Protein AF-A0A7R9DNB2-F1 (afdb_monomer_lite)

Radius of gyration: 49.38 Å; chains: 1; bounding box: 124×38×130 Å

Secondary structure (DSSP, 8-state):
------------PPPPHHHHHHHHHHHHHHHHHHHHHTTPPPPPP--TT-S---HHHHHHHHHHHHHHHHHHHHHHHHHHHHHHHHHHHHHHHHHHHHHHHHHHHHHHHHHHHHHHHHHHHHHHHHHHHHHHHHHHHHHHHHHHHHHHHHHHTT--

Foldseek 3Di:
DDDDDPPPPPPPDPDDPQRVVLVVLVVLQVVQVVLVVVVHHGADHDDNPPSDDDPVNVVSRVVSVVVSVVVVVVVVVVVVVVVVVVVVVVVVVVVVVVVVVVVVVVVVVVVVVVVVVVVVVVVVVVVVVVVVVVVVVVVVVVVVVVVVVVVVVVVD

Organism: Timema poppense (NCBI:txid170557)

pLDDT: mean 84.27, std 17.1, range [40.41, 98.38]

Structure (mmCIF, N/CA/C/O backbone):
data_AF-A0A7R9DNB2-F1
#
_entry.id   AF-A0A7R9DNB2-F1
#
loop_
_atom_site.group_PDB
_atom_site.id
_atom_site.type_symbol
_atom_site.label_atom_id
_atom_site.label_alt_id
_atom_site.label_comp_id
_atom_site.label_asym_id
_atom_site.label_entity_id
_atom_site.label_seq_id
_atom_site.pdbx_PDB_ins_code
_atom_site.Cartn_x
_atom_site.Cartn_y
_atom_site.Cartn_z
_atom_site.occupancy
_atom_site.B_iso_or_equiv
_atom_site.auth_seq_id
_atom_site.auth_comp_id
_atom_site.auth_asym_id
_atom_site.auth_atom_id
_atom_site.pdbx_PDB_model_num
ATOM 1 N N . MET A 1 1 ? 67.510 -28.079 -21.415 1.00 41.53 1 MET A N 1
ATOM 2 C CA . MET A 1 1 ? 67.545 -27.748 -22.857 1.00 41.53 1 MET A CA 1
ATOM 3 C C . MET A 1 1 ? 66.609 -28.728 -23.543 1.00 41.53 1 MET A C 1
ATOM 5 O O . MET A 1 1 ? 66.870 -29.911 -23.426 1.00 41.53 1 MET A O 1
ATOM 9 N N . SER A 1 2 ? 65.482 -28.403 -24.159 1.00 40.94 2 SER A N 1
ATOM 10 C CA . SER A 1 2 ? 64.676 -27.188 -24.280 1.00 40.94 2 SER A CA 1
ATOM 11 C C . SER A 1 2 ? 63.239 -27.695 -24.404 1.00 40.94 2 SER A C 1
ATOM 13 O O . SER A 1 2 ? 62.991 -28.573 -25.226 1.00 40.94 2 SER A O 1
ATOM 15 N N . SER A 1 3 ? 62.326 -27.188 -23.580 1.00 42.53 3 SER A N 1
ATOM 16 C CA . SER A 1 3 ? 60.890 -27.337 -23.811 1.00 42.53 3 SER A CA 1
ATOM 17 C C . SER A 1 3 ? 60.482 -26.085 -24.570 1.00 42.53 3 SER A C 1
ATOM 19 O O . SER A 1 3 ? 60.584 -24.990 -24.022 1.00 42.53 3 SER A O 1
ATOM 21 N N . SER A 1 4 ? 60.178 -26.234 -25.855 1.00 45.66 4 SER A N 1
ATOM 22 C CA . SER A 1 4 ? 59.696 -25.135 -26.686 1.00 45.66 4 SER A CA 1
ATOM 23 C C . SER A 1 4 ? 58.249 -24.849 -26.308 1.00 45.66 4 SER A C 1
ATOM 25 O O . SER A 1 4 ? 57.368 -25.662 -26.575 1.00 45.66 4 SER A O 1
ATOM 27 N N . ASP A 1 5 ? 58.033 -23.704 -25.669 1.00 44.53 5 ASP A N 1
ATOM 28 C CA . ASP A 1 5 ? 56.719 -23.105 -25.484 1.00 44.53 5 ASP A CA 1
ATOM 29 C C . ASP A 1 5 ? 56.204 -22.617 -26.846 1.00 44.53 5 ASP A C 1
ATOM 31 O O . ASP A 1 5 ? 56.682 -21.619 -27.390 1.00 44.53 5 ASP A O 1
ATOM 35 N N . GLU A 1 6 ? 55.222 -23.320 -27.411 1.00 48.53 6 GLU A N 1
ATOM 36 C CA . GLU A 1 6 ? 54.372 -22.786 -28.475 1.00 48.53 6 GLU A CA 1
ATOM 37 C C . GLU A 1 6 ? 53.357 -21.825 -27.844 1.00 48.53 6 GLU A C 1
ATOM 39 O O . GLU A 1 6 ? 52.240 -22.191 -27.475 1.00 48.53 6 GLU A O 1
ATOM 44 N N . PHE A 1 7 ? 53.762 -20.563 -27.702 1.00 43.59 7 PHE A N 1
ATOM 45 C CA . PHE A 1 7 ? 52.823 -19.459 -27.546 1.00 43.59 7 PHE A CA 1
ATOM 46 C C . PHE A 1 7 ? 52.061 -19.297 -28.865 1.00 43.59 7 PHE A C 1
ATOM 48 O O . PHE A 1 7 ? 52.551 -18.697 -29.821 1.00 43.59 7 PHE A O 1
ATOM 55 N N . GLY A 1 8 ? 50.852 -19.854 -28.914 1.00 41.91 8 GLY A N 1
ATOM 56 C CA . GLY A 1 8 ? 49.870 -19.545 -29.942 1.00 41.91 8 GLY A CA 1
ATOM 57 C C . GLY A 1 8 ? 49.455 -18.081 -29.830 1.00 41.91 8 GLY A C 1
ATOM 58 O O . GLY A 1 8 ? 48.547 -17.737 -29.073 1.00 41.91 8 GLY A O 1
ATOM 59 N N . GLU A 1 9 ? 50.129 -17.211 -30.578 1.00 40.41 9 GLU A N 1
ATOM 60 C CA . GLU A 1 9 ? 49.598 -15.901 -30.931 1.00 40.41 9 GLU A CA 1
ATOM 61 C C . GLU A 1 9 ? 48.272 -16.114 -31.670 1.00 40.41 9 GLU A C 1
ATOM 63 O O . GLU A 1 9 ? 48.240 -16.454 -32.853 1.00 40.41 9 GLU A O 1
ATOM 68 N N . ASN A 1 10 ? 47.157 -15.906 -30.972 1.00 41.53 10 ASN A N 1
ATOM 69 C CA . ASN A 1 10 ? 45.863 -15.688 -31.605 1.00 41.53 10 ASN A CA 1
ATOM 70 C C . ASN A 1 10 ? 45.924 -14.355 -32.364 1.00 41.53 10 ASN A C 1
ATOM 72 O O . ASN A 1 10 ? 45.471 -13.320 -31.877 1.00 41.53 10 ASN A O 1
ATOM 76 N N . GLN A 1 11 ? 46.525 -14.372 -33.554 1.00 43.81 11 GLN A N 1
ATOM 77 C CA . GLN A 1 11 ? 46.429 -13.282 -34.511 1.00 43.81 11 GLN A CA 1
ATOM 78 C C . GLN A 1 11 ? 45.001 -13.282 -35.061 1.00 43.81 11 GLN A C 1
ATOM 80 O O . GLN A 1 11 ? 44.663 -14.018 -35.988 1.00 43.81 11 GLN A O 1
ATOM 85 N N . THR A 1 12 ? 44.131 -12.466 -34.469 1.00 48.97 12 THR A N 1
ATOM 86 C CA . THR A 1 12 ? 42.850 -12.103 -35.074 1.00 48.97 12 THR A CA 1
ATOM 87 C C . THR A 1 12 ? 43.164 -11.358 -36.368 1.00 48.97 12 THR A C 1
ATOM 89 O O . THR A 1 12 ? 43.543 -10.187 -36.345 1.00 48.97 12 THR A O 1
ATOM 92 N N . ALA A 1 13 ? 43.079 -12.054 -37.503 1.00 55.66 13 ALA A N 1
ATOM 93 C CA . ALA A 1 13 ? 43.274 -11.446 -38.812 1.00 55.66 13 ALA A CA 1
ATOM 94 C C . ALA A 1 13 ? 42.341 -10.224 -38.962 1.00 55.66 13 ALA A C 1
ATOM 96 O O . ALA A 1 13 ? 41.170 -10.308 -38.571 1.00 55.66 13 ALA A O 1
ATOM 97 N N . PRO A 1 14 ? 42.820 -9.087 -39.503 1.00 60.19 14 PRO A N 1
ATOM 98 C CA . PRO A 1 14 ? 41.977 -7.918 -39.707 1.00 60.19 14 PRO A CA 1
ATOM 99 C C . PRO A 1 14 ? 40.819 -8.290 -40.637 1.00 60.19 14 PRO A C 1
ATOM 101 O O . PRO A 1 14 ? 41.028 -8.800 -41.740 1.00 60.19 14 PRO A O 1
ATOM 104 N N . LEU A 1 15 ? 39.588 -8.065 -40.169 1.00 63.41 15 LEU A N 1
ATOM 105 C CA . LEU A 1 15 ? 38.381 -8.289 -40.957 1.00 63.41 15 LEU A CA 1
ATOM 106 C C . LEU A 1 15 ? 38.481 -7.500 -42.263 1.00 63.41 15 LEU A C 1
ATOM 108 O O . LEU A 1 15 ? 38.835 -6.319 -42.266 1.00 63.41 15 LEU A O 1
ATOM 112 N N . THR A 1 16 ? 38.137 -8.142 -43.376 1.00 77.56 16 THR A N 1
ATOM 113 C CA . THR A 1 16 ? 37.958 -7.415 -44.632 1.00 77.56 16 THR A CA 1
ATOM 114 C C . THR A 1 16 ? 36.829 -6.397 -44.449 1.00 77.56 16 THR A C 1
ATOM 116 O O . THR A 1 16 ? 35.868 -6.655 -43.722 1.00 77.56 16 THR A O 1
ATOM 119 N N . MET A 1 17 ? 36.924 -5.237 -45.106 1.00 75.00 17 MET A N 1
ATOM 120 C CA . MET A 1 17 ? 35.910 -4.168 -45.028 1.00 75.00 17 MET A CA 1
ATOM 121 C C . MET A 1 17 ? 34.482 -4.705 -45.256 1.00 75.00 17 MET A C 1
ATOM 123 O O . MET A 1 17 ? 33.555 -4.362 -44.533 1.00 75.00 17 MET A O 1
ATOM 127 N N . ILE A 1 18 ? 34.339 -5.652 -46.185 1.00 74.88 18 ILE A N 1
ATOM 128 C CA . ILE A 1 18 ? 33.080 -6.337 -46.507 1.00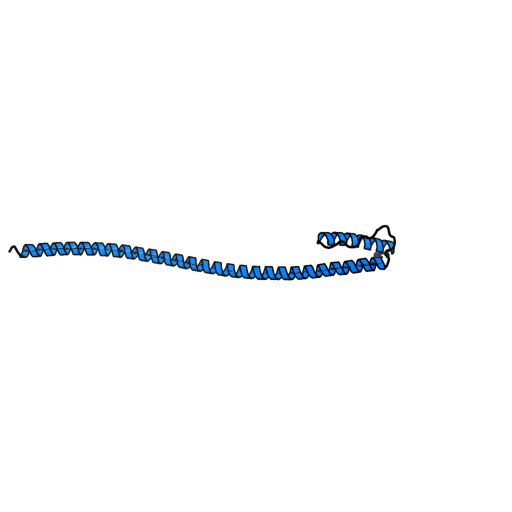 74.88 18 ILE A CA 1
ATOM 129 C C . ILE A 1 18 ? 32.549 -7.157 -45.319 1.00 74.88 18 ILE A C 1
ATOM 131 O O . ILE A 1 18 ? 31.346 -7.192 -45.064 1.00 74.88 18 ILE A O 1
ATOM 135 N N . GLN A 1 19 ? 33.433 -7.832 -44.579 1.00 79.31 19 GLN A N 1
ATOM 136 C CA . GLN A 1 19 ? 33.041 -8.609 -43.406 1.00 79.31 19 GLN A CA 1
ATOM 137 C C . GLN A 1 19 ? 32.615 -7.694 -42.251 1.00 79.31 19 GLN A C 1
ATOM 139 O O . GLN A 1 19 ? 31.656 -8.004 -41.547 1.00 79.31 19 GLN A O 1
ATOM 144 N N . PHE A 1 20 ? 33.290 -6.554 -42.079 1.00 80.75 20 PHE A N 1
ATOM 145 C CA . PHE A 1 20 ? 32.898 -5.537 -41.104 1.00 80.75 20 PHE A CA 1
ATOM 146 C C . PHE A 1 20 ? 31.498 -4.980 -41.399 1.00 80.75 20 PHE A C 1
ATOM 148 O O . PHE A 1 20 ? 30.646 -4.977 -40.513 1.00 80.75 20 PHE A O 1
ATOM 155 N N . GLU A 1 21 ? 31.225 -4.588 -42.644 1.00 79.19 21 GLU A N 1
ATOM 156 C CA . GLU A 1 21 ? 29.914 -4.066 -43.048 1.00 79.19 21 GLU A CA 1
ATOM 157 C C . GLU A 1 21 ? 28.785 -5.084 -42.844 1.00 79.19 21 GLU A C 1
ATOM 159 O O . GLU A 1 21 ? 27.732 -4.741 -42.305 1.00 79.19 21 GLU A O 1
ATOM 164 N N . ARG A 1 22 ? 29.015 -6.359 -43.190 1.00 79.75 22 ARG A N 1
ATOM 165 C CA . ARG A 1 22 ? 28.043 -7.435 -42.932 1.00 79.75 22 ARG A CA 1
ATOM 166 C C . ARG A 1 22 ? 27.754 -7.626 -41.449 1.00 79.75 22 ARG A C 1
ATOM 168 O O . ARG A 1 22 ? 26.592 -7.777 -41.079 1.00 79.75 22 ARG A O 1
ATOM 175 N N . ASN A 1 23 ? 28.785 -7.595 -40.605 1.00 83.62 23 ASN A N 1
ATOM 176 C CA . ASN A 1 23 ? 28.610 -7.713 -39.159 1.00 83.62 23 ASN A CA 1
ATOM 177 C C . ASN A 1 23 ? 27.801 -6.532 -38.604 1.00 83.62 23 ASN A C 1
ATOM 179 O O . ASN A 1 23 ? 26.893 -6.738 -37.804 1.00 83.62 23 ASN A O 1
ATOM 183 N N . VAL A 1 24 ? 28.076 -5.309 -39.069 1.00 82.44 24 VAL A N 1
ATOM 184 C CA . VAL A 1 24 ? 27.320 -4.109 -38.683 1.00 82.44 24 VAL A CA 1
ATOM 185 C C . VAL A 1 24 ? 25.845 -4.237 -39.076 1.00 82.44 24 VAL A C 1
ATOM 187 O O . VAL A 1 24 ? 24.976 -3.986 -38.246 1.00 82.44 24 VAL A O 1
ATOM 190 N N . LEU A 1 25 ? 25.544 -4.676 -40.300 1.00 82.12 25 LEU A N 1
ATOM 191 C CA . LEU A 1 25 ? 24.164 -4.866 -40.765 1.00 82.12 25 LEU A CA 1
ATOM 192 C C . LEU A 1 25 ? 23.413 -5.942 -39.971 1.00 82.12 25 LEU A C 1
ATOM 194 O O . LEU A 1 25 ? 22.260 -5.722 -39.599 1.00 82.12 25 LEU A O 1
ATOM 198 N N . ALA A 1 26 ? 24.071 -7.062 -39.663 1.00 83.56 26 ALA A N 1
ATOM 199 C CA . ALA A 1 26 ? 23.499 -8.103 -38.812 1.00 83.56 26 ALA A CA 1
ATOM 200 C C . ALA A 1 26 ? 23.174 -7.559 -37.409 1.00 83.56 26 ALA A C 1
ATOM 202 O O . ALA A 1 26 ? 22.039 -7.675 -36.954 1.00 83.56 26 ALA A O 1
ATOM 203 N N . SER A 1 27 ? 24.118 -6.856 -36.771 1.00 85.69 27 SER A N 1
ATOM 204 C CA . SER A 1 27 ? 23.897 -6.255 -35.449 1.00 85.69 27 SER A CA 1
ATOM 205 C C . SER A 1 27 ? 22.805 -5.181 -35.441 1.00 85.69 27 SER A C 1
ATOM 207 O O . SER A 1 27 ? 22.089 -5.050 -34.451 1.00 85.69 27 SER A O 1
ATOM 209 N N . ILE A 1 28 ? 22.640 -4.412 -36.524 1.00 85.69 28 ILE A N 1
ATOM 210 C CA . ILE A 1 28 ? 21.539 -3.442 -36.656 1.00 85.69 28 ILE A CA 1
ATOM 211 C C . ILE A 1 28 ? 20.193 -4.161 -36.716 1.00 85.69 28 ILE A C 1
ATOM 213 O O . ILE A 1 28 ? 19.238 -3.696 -36.097 1.00 85.69 28 ILE A O 1
ATOM 217 N N . SER A 1 29 ? 20.114 -5.274 -37.448 1.00 85.12 29 SER A N 1
ATOM 218 C CA . SER A 1 29 ? 18.900 -6.088 -37.533 1.00 85.12 29 SER A CA 1
ATOM 219 C C . SER A 1 29 ? 18.518 -6.653 -36.165 1.00 85.12 29 SER A C 1
ATOM 221 O O . SER A 1 29 ? 17.373 -6.506 -35.741 1.00 85.12 29 SER A O 1
ATOM 223 N N . ASP A 1 30 ? 19.481 -7.230 -35.445 1.00 87.62 30 ASP A N 1
ATOM 224 C CA . ASP A 1 30 ? 19.259 -7.771 -34.099 1.00 87.62 30 ASP A CA 1
ATOM 225 C C . ASP A 1 30 ? 18.802 -6.675 -33.129 1.00 87.62 30 ASP A C 1
ATOM 227 O O . ASP A 1 30 ? 17.766 -6.802 -32.474 1.00 87.62 30 ASP A O 1
ATOM 231 N N . LEU A 1 31 ? 19.508 -5.539 -33.118 1.00 88.06 31 LEU A N 1
ATOM 232 C CA . LEU A 1 31 ? 19.146 -4.384 -32.303 1.00 88.06 31 LEU A CA 1
ATOM 233 C C . LEU A 1 31 ? 17.758 -3.843 -32.663 1.00 88.06 31 LEU A C 1
ATOM 235 O O . LEU A 1 31 ? 17.000 -3.448 -31.783 1.00 88.06 31 LEU A O 1
ATOM 239 N N . SER A 1 32 ? 17.401 -3.821 -33.945 1.00 88.12 32 SER A N 1
ATOM 240 C CA . SER A 1 32 ? 16.080 -3.383 -34.391 1.00 88.12 32 SER A CA 1
ATOM 241 C C . SER A 1 32 ? 14.970 -4.272 -33.824 1.00 88.12 32 SER A C 1
ATOM 243 O O . SER A 1 32 ? 13.977 -3.748 -33.322 1.00 88.12 32 SER A O 1
ATOM 245 N N . ASN A 1 33 ? 15.162 -5.594 -33.836 1.00 88.19 33 ASN A N 1
ATOM 246 C CA . ASN A 1 33 ? 14.211 -6.549 -33.263 1.00 88.19 33 ASN A CA 1
ATOM 247 C C . ASN A 1 33 ? 14.057 -6.358 -31.746 1.00 88.19 33 ASN A C 1
ATOM 249 O O . ASN A 1 33 ? 12.940 -6.347 -31.224 1.00 88.19 33 ASN A O 1
ATOM 253 N N . GLU A 1 34 ? 15.165 -6.158 -31.027 1.00 90.25 34 GLU A N 1
ATOM 254 C CA . GLU A 1 34 ? 15.132 -5.872 -29.587 1.00 90.25 34 GLU A CA 1
ATOM 255 C C . GLU A 1 34 ? 14.411 -4.551 -29.278 1.00 90.25 34 GLU A C 1
ATOM 257 O O . GLU A 1 34 ? 13.623 -4.461 -28.332 1.00 90.25 34 GLU A O 1
ATOM 262 N N . LEU A 1 35 ? 14.641 -3.518 -30.091 1.00 88.81 35 LEU A N 1
ATOM 263 C CA . LEU A 1 35 ? 13.981 -2.225 -29.945 1.00 88.81 35 LEU A CA 1
ATOM 264 C C . LEU A 1 35 ? 12.471 -2.327 -30.169 1.00 88.81 35 LEU A C 1
ATOM 266 O O . LEU A 1 35 ? 11.714 -1.753 -29.382 1.00 88.81 35 LEU A O 1
ATOM 270 N N . GLU A 1 36 ? 12.026 -3.079 -31.175 1.00 89.31 36 GLU A N 1
ATOM 271 C CA . GLU A 1 36 ? 10.602 -3.346 -31.404 1.00 89.31 36 GLU A CA 1
ATOM 272 C C . GLU A 1 36 ? 9.966 -4.108 -30.242 1.00 89.31 36 GLU A C 1
ATOM 274 O O . GLU A 1 36 ? 8.894 -3.721 -29.770 1.00 89.31 36 GLU A O 1
ATOM 279 N N . PHE A 1 37 ? 10.649 -5.128 -29.713 1.00 89.06 37 PHE A N 1
ATOM 280 C CA . PHE A 1 37 ? 10.198 -5.859 -28.526 1.00 89.06 37 PHE A CA 1
ATOM 281 C C . PHE A 1 37 ? 10.003 -4.930 -27.316 1.00 89.06 37 PHE A C 1
ATOM 283 O O . PHE A 1 37 ? 9.035 -5.054 -26.564 1.00 89.06 37 PHE A O 1
ATOM 290 N N . LEU A 1 38 ? 10.882 -3.939 -27.154 1.00 84.44 38 LEU A N 1
ATOM 291 C CA . LEU A 1 38 ? 10.781 -2.916 -26.110 1.00 84.44 38 LEU A CA 1
ATOM 292 C C . LEU A 1 38 ? 9.735 -1.819 -26.418 1.00 84.44 38 LEU A C 1
ATOM 294 O O . LEU A 1 38 ? 9.501 -0.930 -25.585 1.00 84.44 38 LEU A O 1
ATOM 298 N N . GLY A 1 39 ? 9.072 -1.881 -27.576 1.00 86.31 39 GLY A N 1
ATOM 299 C CA . GLY A 1 39 ? 8.043 -0.943 -28.027 1.00 86.31 39 GLY A CA 1
ATOM 300 C C . GLY A 1 39 ? 8.592 0.344 -28.647 1.00 86.31 39 GLY A C 1
ATOM 301 O O . GLY A 1 39 ? 7.908 1.370 -28.636 1.00 86.31 39 GLY A O 1
ATOM 302 N N . PHE A 1 40 ? 9.833 0.331 -29.134 1.00 87.12 40 PHE A N 1
ATOM 303 C CA . PHE A 1 40 ? 10.427 1.420 -29.908 1.00 87.12 40 PHE A CA 1
ATOM 304 C C . PHE A 1 40 ? 10.305 1.152 -31.410 1.00 87.12 40 PHE A C 1
ATOM 306 O O . PHE A 1 40 ? 10.062 0.037 -31.853 1.00 87.12 40 PHE A O 1
ATOM 313 N N . SER A 1 41 ? 10.459 2.206 -32.211 1.00 85.19 41 SER A N 1
ATOM 314 C CA . SER A 1 41 ? 10.511 2.075 -33.666 1.00 85.19 41 SER A CA 1
ATOM 315 C C . SER A 1 41 ? 11.775 1.329 -34.089 1.00 85.19 41 SER A C 1
ATOM 317 O O . SER A 1 41 ? 12.858 1.714 -33.634 1.00 85.19 41 SER A O 1
ATOM 319 N N . ALA A 1 42 ? 11.633 0.361 -34.998 1.00 82.88 42 ALA A N 1
ATOM 320 C CA . ALA A 1 42 ? 12.750 -0.282 -35.680 1.00 82.88 42 ALA A CA 1
ATOM 321 C C . ALA A 1 42 ? 13.753 0.728 -36.249 1.00 82.88 42 ALA A C 1
ATOM 323 O O . ALA A 1 42 ? 13.409 1.856 -36.632 1.00 82.88 42 ALA A O 1
ATOM 324 N N . LEU A 1 43 ? 15.012 0.298 -36.313 1.00 83.19 43 LEU A N 1
ATOM 325 C CA . LEU A 1 43 ? 16.033 1.031 -37.045 1.00 83.19 43 LEU A CA 1
ATOM 326 C C . LEU A 1 43 ? 15.745 0.928 -38.552 1.00 83.19 43 LEU A C 1
ATOM 328 O O . LEU A 1 43 ? 15.102 -0.023 -38.997 1.00 83.19 43 LEU A O 1
ATOM 332 N N . PRO A 1 44 ? 16.189 1.906 -39.359 1.00 78.94 44 PRO A N 1
ATOM 333 C CA . PRO A 1 44 ? 16.005 1.846 -40.802 1.00 78.94 44 PRO A CA 1
ATOM 334 C C . PRO A 1 44 ? 16.599 0.542 -41.354 1.00 78.94 44 PRO A C 1
ATOM 336 O O . PRO A 1 44 ? 17.745 0.211 -41.055 1.00 78.94 44 PRO A O 1
ATOM 339 N N . SER A 1 45 ? 15.814 -0.205 -42.131 1.00 70.62 45 SER A N 1
ATOM 340 C CA . SER A 1 45 ? 16.268 -1.446 -42.760 1.00 70.62 45 SER A CA 1
ATOM 341 C C . SER A 1 45 ? 17.187 -1.130 -43.937 1.00 70.62 45 SER A C 1
ATOM 343 O O . SER A 1 45 ? 16.821 -0.336 -44.808 1.00 70.62 45 SER A O 1
ATOM 345 N N . PHE A 1 46 ? 18.339 -1.788 -44.006 1.00 69.38 46 PHE A N 1
ATOM 346 C CA . PHE A 1 46 ? 19.290 -1.636 -45.104 1.00 69.38 46 PHE A CA 1
ATOM 347 C C . PHE A 1 46 ? 19.479 -2.975 -45.815 1.00 69.38 46 PHE A C 1
ATOM 349 O O . PHE A 1 46 ? 19.502 -4.024 -45.174 1.00 69.38 46 PHE A O 1
ATOM 356 N N . ASN A 1 47 ? 19.574 -2.944 -47.147 1.00 63.88 47 ASN A N 1
ATOM 357 C CA . ASN A 1 47 ? 19.741 -4.158 -47.936 1.00 63.88 47 ASN A CA 1
ATOM 358 C C . ASN A 1 47 ? 21.134 -4.764 -47.688 1.00 63.88 47 ASN A C 1
ATOM 360 O O . ASN A 1 47 ? 22.144 -4.109 -47.943 1.00 63.88 47 ASN A O 1
ATOM 364 N N . VAL A 1 48 ? 21.167 -6.011 -47.216 1.00 58.47 48 VAL A N 1
ATOM 365 C CA . VAL A 1 48 ? 22.388 -6.787 -46.931 1.00 58.47 48 VAL A CA 1
ATOM 366 C C . VAL A 1 48 ? 23.164 -7.134 -48.210 1.00 58.47 48 VAL A C 1
ATOM 368 O O . VAL A 1 48 ? 24.365 -7.397 -48.148 1.00 58.47 48 VAL A O 1
ATOM 371 N N . ASP A 1 49 ? 22.513 -7.058 -49.374 1.00 58.34 49 ASP A N 1
ATOM 372 C CA . ASP A 1 49 ? 23.139 -7.291 -50.681 1.00 58.34 49 ASP A CA 1
ATOM 373 C C . ASP A 1 49 ? 23.911 -6.070 -51.211 1.00 58.34 49 ASP A C 1
ATOM 375 O O . ASP A 1 49 ? 24.672 -6.178 -52.176 1.00 58.34 49 ASP A O 1
ATOM 379 N N . SER A 1 50 ? 23.751 -4.902 -50.581 1.00 56.88 50 SER A N 1
ATOM 380 C CA . SER A 1 50 ? 24.507 -3.697 -50.916 1.00 56.88 50 SER A CA 1
ATOM 381 C C . SER A 1 50 ? 25.908 -3.791 -50.312 1.00 56.88 50 SER A C 1
ATOM 383 O O . SER A 1 50 ? 26.087 -3.636 -49.109 1.00 56.88 50 SER A O 1
ATOM 385 N N . THR A 1 51 ? 26.921 -4.011 -51.147 1.00 56.81 51 THR A N 1
ATOM 386 C CA . THR A 1 51 ? 28.333 -4.204 -50.756 1.00 56.81 51 THR A CA 1
ATOM 387 C C . THR A 1 51 ? 29.040 -2.946 -50.227 1.00 56.81 51 THR A C 1
ATOM 389 O O . THR A 1 51 ? 30.265 -2.885 -50.285 1.00 56.81 51 THR A O 1
ATOM 392 N N . HIS A 1 52 ? 28.299 -1.904 -49.842 1.00 62.53 52 HIS A N 1
ATOM 393 C CA . HIS A 1 52 ? 28.886 -0.638 -49.417 1.00 62.53 52 HIS A CA 1
ATOM 394 C C . HIS A 1 52 ? 27.912 0.172 -48.554 1.00 62.53 52 HIS A C 1
ATOM 396 O O . HIS A 1 52 ? 26.851 0.596 -49.031 1.00 62.53 52 HIS A O 1
ATOM 402 N N . LEU A 1 53 ? 28.281 0.454 -47.302 1.00 70.31 53 LEU A N 1
ATOM 403 C CA . LEU A 1 53 ? 27.594 1.476 -46.513 1.00 70.31 53 LEU A CA 1
ATOM 404 C C . LEU A 1 53 ? 28.091 2.860 -46.941 1.00 70.31 53 LEU A C 1
ATOM 406 O O . LEU A 1 53 ? 29.206 3.266 -46.628 1.00 70.31 53 LEU A O 1
ATOM 410 N N . ASP A 1 54 ? 27.255 3.615 -47.655 1.00 79.56 54 ASP A N 1
ATOM 411 C CA . ASP A 1 54 ? 27.519 5.040 -47.879 1.00 79.56 54 ASP A CA 1
ATOM 412 C C . ASP A 1 54 ? 27.454 5.834 -46.556 1.00 79.56 54 ASP A C 1
ATOM 414 O O . ASP A 1 54 ? 26.710 5.507 -45.627 1.00 79.56 54 ASP A O 1
ATOM 418 N N . SER A 1 55 ? 28.209 6.928 -46.493 1.00 80.12 55 SER A N 1
ATOM 419 C CA . SER A 1 55 ? 28.244 7.872 -45.376 1.00 80.12 55 SER A CA 1
ATOM 420 C C . SER A 1 55 ? 26.844 8.369 -44.995 1.00 80.12 55 SER A C 1
ATOM 422 O O . SER A 1 55 ? 26.508 8.452 -43.814 1.00 80.12 55 SER A O 1
ATOM 424 N N . ASN A 1 56 ? 25.970 8.609 -45.979 1.00 83.19 56 ASN A N 1
ATOM 425 C CA . ASN A 1 56 ? 24.591 9.034 -45.723 1.00 83.19 56 ASN A CA 1
ATOM 426 C C . ASN A 1 56 ? 23.783 7.980 -44.950 1.00 83.19 56 ASN A C 1
ATOM 428 O O . ASN A 1 56 ? 23.055 8.312 -44.014 1.00 83.19 56 ASN A O 1
ATOM 432 N N . THR A 1 57 ? 23.949 6.704 -45.300 1.00 81.81 57 THR A N 1
ATOM 433 C CA . THR A 1 57 ? 23.324 5.555 -44.628 1.00 81.81 57 THR A CA 1
ATOM 434 C C . THR A 1 57 ? 23.761 5.482 -43.165 1.00 81.81 57 THR A C 1
ATOM 436 O O . THR A 1 57 ? 22.925 5.345 -42.269 1.00 81.81 57 THR A O 1
ATOM 439 N N . LEU A 1 58 ? 25.060 5.659 -42.909 1.00 82.88 58 LEU A N 1
ATOM 440 C CA . LEU A 1 58 ? 25.624 5.692 -41.558 1.00 82.88 58 LEU A CA 1
ATOM 441 C C . LEU A 1 58 ? 25.098 6.875 -40.739 1.00 82.88 58 LEU A C 1
ATOM 443 O O . LEU A 1 58 ? 24.741 6.701 -39.575 1.00 82.88 58 LEU A O 1
ATOM 447 N N . ILE A 1 59 ? 24.993 8.063 -41.339 1.00 88.44 59 ILE A N 1
ATOM 448 C CA . ILE A 1 59 ? 24.446 9.254 -40.674 1.00 88.44 59 ILE A CA 1
ATOM 449 C C . ILE A 1 59 ? 22.974 9.038 -40.296 1.00 88.44 59 ILE A C 1
ATOM 451 O O . ILE A 1 59 ? 22.568 9.374 -39.180 1.00 88.44 59 ILE A O 1
ATOM 455 N N . ILE A 1 60 ? 22.172 8.453 -41.191 1.00 87.56 60 ILE A N 1
ATOM 456 C CA . ILE A 1 60 ? 20.756 8.147 -40.937 1.00 87.56 60 ILE A CA 1
ATOM 457 C C . ILE A 1 60 ? 20.622 7.133 -39.798 1.00 87.56 60 ILE A C 1
ATOM 459 O O . ILE A 1 60 ? 19.836 7.352 -38.871 1.00 87.56 60 ILE A O 1
ATOM 463 N N . LEU A 1 61 ? 21.413 6.058 -39.835 1.00 85.88 61 LEU A N 1
ATOM 464 C CA . LEU A 1 61 ? 21.440 5.044 -38.787 1.00 85.88 61 LEU A CA 1
ATOM 465 C C . LEU A 1 61 ? 21.830 5.654 -37.438 1.00 85.88 61 LEU A C 1
ATOM 467 O O . LEU A 1 61 ? 21.104 5.482 -36.462 1.00 85.88 61 LEU A O 1
ATOM 471 N N . LEU A 1 62 ? 22.934 6.404 -37.386 1.00 88.88 62 LEU A N 1
ATOM 472 C CA . LEU A 1 62 ? 23.422 7.042 -36.165 1.00 88.88 62 LEU A CA 1
ATOM 473 C C . LEU A 1 62 ? 22.383 8.013 -35.598 1.00 88.88 62 LEU A C 1
ATOM 475 O O . LEU A 1 62 ? 22.105 8.004 -34.401 1.00 88.88 62 LEU A O 1
ATOM 479 N N . THR A 1 63 ? 21.751 8.810 -36.460 1.00 90.44 63 THR A N 1
ATOM 480 C CA . THR A 1 63 ? 20.688 9.736 -36.054 1.00 90.44 63 THR A CA 1
ATOM 481 C C . THR A 1 63 ? 19.484 8.986 -35.485 1.00 90.44 63 THR A C 1
ATOM 483 O O . THR A 1 63 ? 18.898 9.421 -34.491 1.00 90.44 63 THR A O 1
ATOM 486 N N . SER A 1 64 ? 19.102 7.862 -36.097 1.00 88.94 64 SER A N 1
ATOM 487 C CA . SER A 1 64 ? 18.014 7.019 -35.596 1.00 88.94 64 SER A CA 1
ATOM 488 C C . SER A 1 64 ? 18.368 6.395 -34.245 1.00 88.94 64 SER A C 1
ATOM 490 O O . SER A 1 64 ? 17.585 6.486 -33.298 1.00 88.94 64 SER A O 1
ATOM 492 N N . LEU A 1 65 ? 19.585 5.863 -34.116 1.00 90.25 65 LEU A N 1
ATOM 493 C CA . LEU A 1 65 ? 20.086 5.263 -32.886 1.00 90.25 65 LEU A CA 1
ATOM 494 C C . LEU A 1 65 ? 20.118 6.283 -31.744 1.00 90.25 65 LEU A C 1
ATOM 496 O O . LEU A 1 65 ? 19.575 6.017 -30.678 1.00 90.25 65 LEU A O 1
ATOM 500 N N . ILE A 1 66 ? 20.645 7.490 -31.980 1.00 92.81 66 ILE A N 1
ATOM 501 C CA . ILE A 1 66 ? 20.641 8.580 -30.991 1.00 92.81 66 ILE A CA 1
ATOM 502 C C . ILE A 1 66 ? 19.210 8.897 -30.539 1.00 92.81 66 ILE A C 1
ATOM 504 O O . ILE A 1 66 ? 18.955 9.030 -29.340 1.00 92.81 66 ILE A O 1
ATOM 508 N N . LYS A 1 67 ? 18.253 8.987 -31.473 1.00 92.19 67 LYS A N 1
ATOM 509 C CA . LYS A 1 67 ? 16.843 9.256 -31.144 1.00 92.19 67 LYS A CA 1
ATOM 510 C C . LYS A 1 67 ? 16.234 8.150 -30.285 1.00 92.19 67 LYS A C 1
ATOM 512 O O . LYS A 1 67 ? 15.527 8.456 -29.323 1.00 92.19 67 LYS A O 1
ATOM 517 N N . VAL A 1 68 ? 16.476 6.887 -30.625 1.00 91.75 68 VAL A N 1
ATOM 518 C CA . VAL A 1 68 ? 15.945 5.746 -29.871 1.00 91.75 68 VAL A CA 1
ATOM 519 C C . VAL A 1 68 ? 16.583 5.668 -28.486 1.00 91.75 68 VAL A C 1
ATOM 521 O O . VAL A 1 68 ? 15.856 5.614 -27.496 1.00 91.75 68 VAL A O 1
ATOM 524 N N . THR A 1 69 ? 17.907 5.787 -28.391 1.00 91.62 69 THR A N 1
ATOM 525 C CA . THR A 1 69 ? 18.638 5.817 -27.117 1.00 91.62 69 THR A CA 1
ATOM 526 C C . THR A 1 69 ? 18.159 6.955 -26.219 1.00 91.62 69 THR A C 1
ATOM 528 O O . THR A 1 69 ? 17.939 6.752 -25.026 1.00 91.62 69 THR A O 1
ATOM 531 N N . TRP A 1 70 ? 17.900 8.141 -26.778 1.00 94.81 70 TRP A N 1
ATOM 532 C CA . TRP A 1 70 ? 17.342 9.262 -26.018 1.00 94.81 70 TRP A CA 1
ATOM 533 C C . TRP A 1 70 ? 15.942 8.961 -25.464 1.00 94.81 70 TRP A C 1
ATOM 535 O O . TRP A 1 70 ? 15.647 9.243 -24.299 1.00 94.81 70 TRP A O 1
ATOM 545 N N . ARG A 1 71 ? 15.064 8.353 -26.274 1.00 93.38 71 ARG A N 1
ATOM 546 C CA . ARG A 1 71 ? 13.728 7.932 -25.818 1.00 93.38 71 ARG A CA 1
ATOM 547 C C . ARG A 1 71 ? 13.816 6.855 -24.738 1.00 93.38 71 ARG A C 1
ATOM 549 O O . ARG A 1 71 ? 13.054 6.918 -23.773 1.00 93.38 71 ARG A O 1
ATOM 556 N N . LEU A 1 72 ? 14.742 5.907 -24.876 1.00 91.81 72 LEU A N 1
ATOM 557 C CA . LEU A 1 72 ? 14.995 4.866 -23.885 1.00 91.81 72 LEU A CA 1
ATOM 558 C C . LEU A 1 72 ? 15.454 5.470 -22.555 1.00 91.81 72 LEU A C 1
ATOM 560 O O . LEU A 1 72 ? 14.850 5.183 -21.524 1.00 91.81 72 LEU A O 1
ATOM 564 N N . ALA A 1 73 ? 16.445 6.365 -22.582 1.00 93.75 73 ALA A N 1
ATOM 565 C CA . ALA A 1 73 ? 16.938 7.061 -21.395 1.00 93.75 73 ALA A CA 1
ATOM 566 C C . ALA A 1 73 ? 15.813 7.821 -20.675 1.00 93.75 73 ALA A C 1
ATOM 568 O O . ALA A 1 73 ? 15.647 7.701 -19.460 1.00 93.75 73 ALA A O 1
ATOM 569 N N . ARG A 1 74 ? 14.968 8.533 -21.432 1.00 94.44 74 ARG A N 1
ATOM 570 C CA . ARG A 1 74 ? 13.812 9.241 -20.870 1.00 94.44 74 ARG A CA 1
ATOM 571 C C . ARG A 1 74 ? 12.799 8.283 -20.242 1.00 94.44 74 ARG A C 1
ATOM 573 O O . ARG A 1 74 ? 12.310 8.554 -19.149 1.00 94.44 74 ARG A O 1
ATOM 580 N N . ARG A 1 75 ? 12.495 7.159 -20.900 1.00 93.56 75 ARG A N 1
ATOM 581 C CA . ARG A 1 75 ? 11.565 6.148 -20.372 1.00 93.56 75 ARG A CA 1
ATOM 582 C C . ARG A 1 75 ? 12.102 5.511 -19.091 1.00 93.56 75 ARG A C 1
ATOM 584 O O . ARG A 1 75 ? 11.345 5.376 -18.132 1.00 93.56 75 ARG A O 1
ATO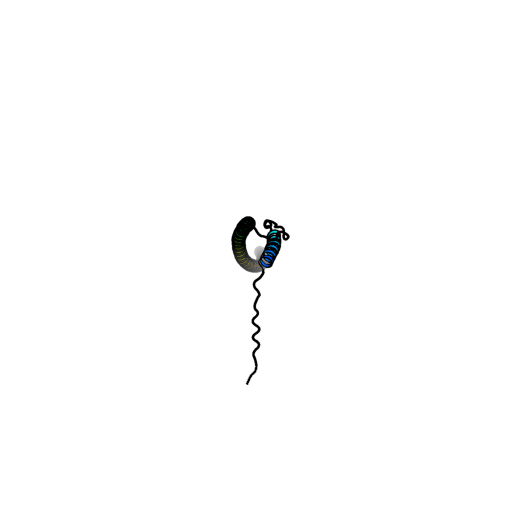M 591 N N . LEU A 1 76 ? 13.393 5.184 -19.047 1.00 94.19 76 LEU A N 1
ATOM 592 C CA . LEU A 1 76 ? 14.061 4.682 -17.845 1.00 94.19 76 LEU A CA 1
ATOM 593 C C . LEU A 1 76 ? 13.957 5.687 -16.698 1.00 94.19 76 LEU A C 1
ATOM 595 O O . LEU A 1 76 ? 13.510 5.322 -15.616 1.00 94.19 76 LEU A O 1
ATOM 599 N N . GLN A 1 77 ? 14.259 6.963 -16.948 1.00 96.31 77 GLN A N 1
ATOM 600 C CA . GLN A 1 77 ? 14.137 8.007 -15.932 1.00 96.31 77 GLN A CA 1
ATOM 601 C C . GLN A 1 77 ? 12.702 8.127 -15.400 1.00 96.31 77 GLN A C 1
ATOM 603 O O . GLN A 1 77 ? 12.496 8.174 -14.190 1.00 96.31 77 GLN A O 1
ATOM 608 N N . THR A 1 78 ? 11.695 8.121 -16.283 1.00 95.88 78 THR A N 1
ATOM 609 C CA . THR A 1 78 ? 10.289 8.149 -15.845 1.00 95.88 78 THR A CA 1
ATOM 610 C C . THR A 1 78 ? 9.906 6.910 -15.040 1.00 95.88 78 THR A C 1
ATOM 612 O O . THR A 1 78 ? 9.180 7.026 -14.059 1.00 95.88 78 THR A O 1
ATOM 615 N N . ASN A 1 79 ? 10.417 5.733 -15.414 1.00 95.00 79 ASN A N 1
ATOM 616 C CA . ASN A 1 79 ? 10.154 4.491 -14.696 1.00 95.00 79 ASN A CA 1
ATOM 617 C C . ASN A 1 79 ? 10.759 4.534 -13.287 1.00 95.00 79 ASN A C 1
ATOM 619 O O . ASN A 1 79 ? 10.058 4.235 -12.327 1.00 95.00 79 ASN A O 1
ATOM 623 N N . VAL A 1 80 ? 12.002 5.007 -13.153 1.00 96.81 80 VAL A N 1
ATOM 624 C CA 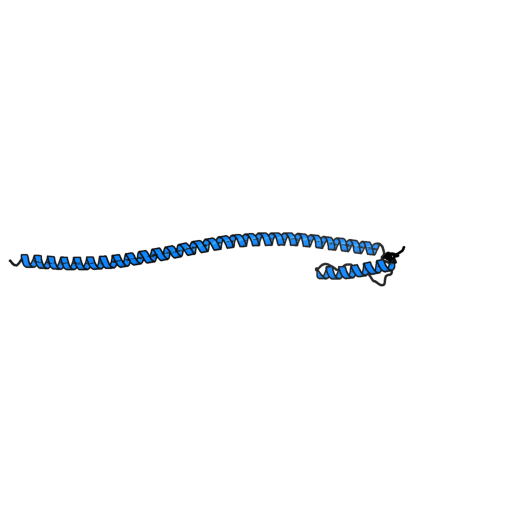. VAL A 1 80 ? 12.666 5.192 -11.853 1.00 96.81 80 VAL A CA 1
ATOM 625 C C . VAL A 1 80 ? 11.856 6.120 -10.943 1.00 96.81 80 VAL A C 1
ATOM 627 O O . VAL A 1 80 ? 11.620 5.779 -9.787 1.00 96.81 80 VAL A O 1
ATOM 630 N N . ILE A 1 81 ? 11.360 7.248 -11.463 1.00 96.88 81 ILE A N 1
ATOM 631 C CA . ILE A 1 81 ? 10.530 8.185 -10.685 1.00 96.88 81 ILE A CA 1
ATOM 632 C C . ILE A 1 81 ? 9.232 7.511 -10.216 1.00 96.88 81 ILE A C 1
ATOM 634 O O . ILE A 1 81 ? 8.884 7.587 -9.039 1.00 96.88 81 ILE A O 1
ATOM 638 N N . VAL A 1 82 ? 8.530 6.816 -11.116 1.00 97.00 82 VAL A N 1
ATOM 639 C CA . VAL A 1 82 ? 7.282 6.108 -10.783 1.00 97.00 82 VAL A CA 1
ATOM 640 C C . VAL A 1 82 ? 7.531 4.982 -9.778 1.00 97.00 82 VAL A C 1
ATOM 642 O O . VAL A 1 82 ? 6.720 4.774 -8.874 1.00 97.00 82 VAL A O 1
ATOM 645 N N . HIS A 1 83 ? 8.649 4.266 -9.902 1.00 97.00 83 HIS A N 1
ATOM 646 C CA . HIS A 1 83 ? 9.050 3.237 -8.949 1.00 97.00 83 HIS A CA 1
ATOM 647 C C . HIS A 1 83 ? 9.279 3.837 -7.560 1.00 97.00 83 HIS A C 1
ATOM 649 O O . HIS A 1 83 ? 8.714 3.349 -6.584 1.00 97.00 83 HIS A O 1
ATOM 655 N N . GLN A 1 84 ? 10.035 4.932 -7.476 1.00 96.69 84 GLN A N 1
ATOM 656 C CA . GLN A 1 84 ? 10.303 5.618 -6.216 1.00 96.69 84 GLN A CA 1
ATOM 657 C C . GLN A 1 84 ? 9.016 6.156 -5.569 1.00 96.69 84 GLN A C 1
ATOM 659 O O . GLN A 1 84 ? 8.830 6.046 -4.357 1.00 96.69 84 GLN A O 1
ATOM 664 N N . GLU A 1 85 ? 8.083 6.684 -6.366 1.00 96.88 85 GLU A N 1
ATOM 665 C CA . GLU A 1 85 ? 6.777 7.124 -5.868 1.00 96.88 85 GLU A CA 1
ATOM 666 C C . GLU A 1 85 ? 5.938 5.945 -5.347 1.00 96.88 85 GLU A C 1
ATOM 668 O O . GLU A 1 85 ? 5.307 6.040 -4.290 1.00 96.88 85 GLU A O 1
ATOM 673 N N . ARG A 1 86 ? 5.937 4.814 -6.064 1.00 96.50 86 ARG A N 1
ATOM 674 C CA . ARG A 1 86 ? 5.262 3.585 -5.623 1.00 96.50 86 ARG A CA 1
ATOM 675 C C . ARG A 1 86 ? 5.848 3.079 -4.308 1.00 96.50 86 ARG A C 1
ATOM 677 O O . ARG A 1 86 ? 5.084 2.708 -3.422 1.00 96.50 86 ARG A O 1
ATOM 684 N N . GLU A 1 87 ? 7.165 3.070 -4.181 1.00 97.44 87 GLU A N 1
ATOM 685 C CA . GLU A 1 87 ? 7.861 2.617 -2.980 1.00 97.44 87 GLU A CA 1
ATOM 686 C C . GLU A 1 87 ? 7.560 3.524 -1.782 1.00 97.44 87 GLU A C 1
ATOM 688 O O . GLU A 1 87 ? 7.173 3.036 -0.724 1.00 97.44 87 GLU A O 1
ATOM 693 N N . SER A 1 88 ? 7.580 4.846 -1.974 1.00 96.25 88 SER A N 1
ATOM 694 C CA . SER A 1 88 ? 7.165 5.805 -0.942 1.00 96.25 88 SER A CA 1
ATOM 695 C C . SER A 1 88 ? 5.718 5.577 -0.480 1.00 96.25 88 SER A C 1
ATOM 697 O O . SER A 1 88 ? 5.444 5.544 0.723 1.00 96.25 88 SER A O 1
ATOM 699 N N . LYS A 1 89 ? 4.785 5.350 -1.418 1.00 97.06 89 LYS A N 1
ATOM 700 C CA . LYS A 1 89 ? 3.390 5.006 -1.089 1.00 97.06 89 LYS A CA 1
ATOM 701 C C . LYS A 1 89 ? 3.298 3.688 -0.325 1.00 97.06 89 LYS A C 1
ATOM 703 O O . LYS A 1 89 ? 2.525 3.603 0.625 1.00 97.06 89 LYS A O 1
ATOM 708 N N . HIS A 1 90 ? 4.067 2.681 -0.729 1.00 97.31 90 HIS A N 1
ATOM 709 C CA . HIS A 1 90 ? 4.097 1.383 -0.066 1.00 97.31 90 HIS A CA 1
ATOM 710 C C . HIS A 1 90 ? 4.592 1.499 1.381 1.00 97.31 90 HIS A C 1
ATOM 712 O O . HIS A 1 90 ? 3.939 0.973 2.278 1.00 97.31 90 HIS A O 1
ATOM 718 N N . CYS A 1 91 ? 5.677 2.241 1.626 1.00 96.94 91 CYS A N 1
ATOM 719 C CA . CYS A 1 91 ? 6.173 2.502 2.979 1.00 96.94 91 CYS A CA 1
ATOM 720 C C . CYS A 1 91 ? 5.114 3.194 3.843 1.00 96.94 91 CYS A C 1
ATOM 722 O O . CYS A 1 91 ? 4.818 2.717 4.932 1.00 96.94 91 CYS A O 1
ATOM 724 N N . ARG A 1 92 ? 4.452 4.238 3.324 1.00 97.38 92 ARG A N 1
ATOM 725 C CA . ARG A 1 92 ? 3.382 4.926 4.064 1.00 97.38 92 ARG A CA 1
ATOM 726 C C . ARG A 1 92 ? 2.232 3.987 4.435 1.00 97.38 92 ARG A C 1
ATOM 728 O O . ARG A 1 92 ? 1.770 3.998 5.567 1.00 97.38 92 ARG A O 1
ATOM 735 N N . VAL A 1 93 ? 1.790 3.147 3.498 1.00 97.69 93 VAL A N 1
ATOM 736 C CA . VAL A 1 93 ? 0.735 2.156 3.764 1.00 97.69 93 VAL A CA 1
ATOM 737 C C . VAL A 1 93 ? 1.187 1.123 4.800 1.00 97.69 93 VAL A C 1
ATOM 739 O O . VAL A 1 93 ? 0.382 0.694 5.626 1.00 97.69 93 VAL A O 1
ATOM 742 N N . ALA A 1 94 ? 2.454 0.707 4.775 1.00 97.75 94 ALA A N 1
ATOM 743 C CA . ALA A 1 94 ? 3.002 -0.205 5.775 1.00 97.75 94 ALA A CA 1
ATOM 744 C C . ALA A 1 94 ? 3.004 0.430 7.177 1.00 97.75 94 ALA A C 1
ATOM 746 O O . ALA A 1 94 ? 2.573 -0.218 8.136 1.00 97.75 94 ALA A O 1
ATOM 747 N N . ASP A 1 95 ? 3.400 1.700 7.280 1.00 98.00 95 ASP A N 1
ATOM 748 C CA . ASP A 1 95 ? 3.384 2.463 8.529 1.00 98.00 95 ASP A CA 1
ATOM 749 C C . ASP A 1 95 ? 1.954 2.626 9.062 1.00 98.00 95 ASP A C 1
ATOM 751 O O . ASP A 1 95 ? 1.682 2.280 10.216 1.00 98.00 95 ASP A O 1
ATOM 755 N N . ASP A 1 96 ? 1.012 3.042 8.209 1.00 98.00 96 ASP A N 1
ATOM 756 C CA . ASP A 1 96 ? -0.406 3.179 8.560 1.00 98.00 96 ASP A CA 1
ATOM 757 C C . ASP A 1 96 ? -0.989 1.845 9.057 1.00 98.00 96 ASP A C 1
ATOM 759 O O . ASP A 1 96 ? -1.647 1.786 10.099 1.00 98.00 96 ASP A O 1
ATOM 763 N N . ASN A 1 97 ? -0.690 0.741 8.365 1.00 98.06 97 ASN A N 1
ATOM 764 C CA . ASN A 1 97 ? -1.115 -0.598 8.775 1.00 98.06 97 ASN A CA 1
ATOM 765 C C . ASN A 1 97 ? -0.523 -1.012 10.127 1.00 98.06 97 ASN A C 1
ATOM 767 O O . ASN A 1 97 ? -1.215 -1.637 10.936 1.00 98.06 97 ASN A O 1
ATOM 771 N N . SER A 1 98 ? 0.743 -0.681 10.388 1.00 98.06 98 SER A N 1
ATOM 772 C CA . SER A 1 98 ? 1.383 -0.975 11.672 1.00 98.06 98 SER A CA 1
ATOM 773 C C . SER A 1 98 ? 0.708 -0.215 12.821 1.00 98.06 98 SER A C 1
ATOM 775 O O . SER A 1 98 ? 0.402 -0.809 13.860 1.00 98.06 98 SER A O 1
ATOM 777 N N . SER A 1 99 ? 0.370 1.058 12.592 1.00 98.19 99 SER A N 1
ATOM 778 C CA . SER A 1 99 ? -0.340 1.916 13.541 1.00 98.19 99 SER A CA 1
ATOM 779 C C . SER A 1 99 ? -1.747 1.392 13.821 1.00 98.19 99 SER A C 1
ATOM 781 O O . SER A 1 99 ? -2.121 1.187 14.978 1.00 98.19 99 SER A O 1
ATOM 783 N N . LEU A 1 100 ? -2.511 1.068 12.773 1.00 98.25 100 LEU A N 1
ATOM 784 C CA . LEU A 1 100 ? -3.849 0.492 12.912 1.00 98.25 100 LEU A CA 1
ATOM 785 C C . LEU A 1 100 ? -3.820 -0.841 13.660 1.00 98.25 100 LEU A C 1
ATOM 787 O O . LEU A 1 100 ? -4.654 -1.079 14.533 1.00 98.25 100 LEU A O 1
ATOM 791 N N . LYS A 1 101 ? -2.840 -1.705 13.378 1.00 98.25 101 LYS A N 1
ATOM 792 C CA . LYS A 1 101 ? -2.679 -2.975 14.095 1.00 98.25 101 LYS A CA 1
ATOM 793 C C . LYS A 1 101 ? -2.454 -2.749 15.592 1.00 98.25 101 LYS A C 1
ATOM 795 O O . LYS A 1 101 ? -3.064 -3.453 16.398 1.00 98.25 101 LYS A O 1
ATOM 800 N N . ALA A 1 102 ? -1.632 -1.767 15.961 1.00 98.19 102 ALA A N 1
ATOM 801 C CA . ALA A 1 102 ? -1.404 -1.404 17.358 1.00 98.19 102 ALA A CA 1
ATOM 802 C C . ALA A 1 102 ? -2.680 -0.856 18.023 1.00 98.19 102 ALA A C 1
ATOM 804 O O . ALA A 1 102 ? -3.042 -1.296 19.115 1.00 98.19 102 ALA A O 1
ATOM 805 N N . GLN A 1 103 ? -3.417 0.030 17.346 1.00 98.38 103 GLN A N 1
ATOM 806 C CA . GLN A 1 103 ? -4.691 0.559 17.850 1.00 98.38 103 GLN A CA 1
ATOM 807 C C . GLN A 1 103 ? -5.731 -0.547 18.059 1.00 98.38 103 GLN A C 1
ATOM 809 O O . GLN A 1 103 ? -6.392 -0.592 19.093 1.00 98.38 103 GLN A O 1
ATOM 814 N N . VAL A 1 104 ? -5.842 -1.490 17.120 1.00 98.38 104 VAL A N 1
ATOM 815 C CA . VAL A 1 104 ? -6.744 -2.642 17.246 1.00 98.38 104 VAL A CA 1
ATOM 816 C C . VAL A 1 104 ? -6.354 -3.524 18.433 1.00 98.38 104 VAL A C 1
ATOM 818 O O . VAL A 1 104 ? -7.232 -4.008 19.145 1.00 98.38 104 VAL A O 1
ATOM 821 N N . GLN A 1 105 ? -5.060 -3.744 18.676 1.00 98.19 105 GLN A N 1
ATOM 822 C CA . GLN A 1 105 ? -4.604 -4.497 19.850 1.00 98.19 105 GLN A CA 1
ATOM 823 C C . GLN A 1 105 ? -4.967 -3.791 21.160 1.00 98.19 105 GLN A C 1
ATOM 825 O O . GLN A 1 105 ? -5.445 -4.449 22.087 1.00 98.19 105 GLN A O 1
ATOM 830 N N . LEU A 1 106 ? -4.800 -2.468 21.219 1.00 98.25 106 LEU A N 1
ATOM 831 C CA . LEU A 1 106 ? -5.185 -1.671 22.381 1.00 98.25 106 LEU A CA 1
ATOM 832 C C . LEU A 1 106 ? -6.695 -1.754 22.635 1.00 98.25 106 LEU A C 1
ATOM 834 O O . LEU A 1 106 ? -7.111 -2.103 23.736 1.00 98.25 106 LEU A O 1
ATOM 838 N N . LEU A 1 107 ? -7.509 -1.541 21.597 1.00 98.38 107 LEU A N 1
ATOM 839 C CA . LEU A 1 107 ? -8.967 -1.626 21.697 1.00 98.38 107 LEU A CA 1
ATOM 840 C C . LEU A 1 107 ? -9.434 -3.010 22.152 1.00 98.38 107 LEU A C 1
ATOM 842 O O . LEU A 1 107 ? -10.328 -3.107 22.985 1.00 98.38 107 LEU A O 1
ATOM 846 N N . LYS A 1 108 ? -8.809 -4.090 21.667 1.00 98.38 108 LYS A N 1
ATOM 847 C CA . LYS A 1 108 ? -9.109 -5.451 22.142 1.00 98.38 108 LYS A CA 1
ATOM 848 C C . LYS A 1 108 ? -8.815 -5.621 23.633 1.00 98.38 108 LYS A C 1
ATOM 850 O O . LYS A 1 108 ? -9.613 -6.231 24.339 1.00 98.38 108 LYS A O 1
ATOM 855 N N . SER A 1 109 ? -7.692 -5.080 24.111 1.00 98.00 109 SER A N 1
ATOM 856 C CA . SER A 1 109 ? -7.349 -5.093 25.539 1.00 98.00 109 SER A CA 1
ATOM 857 C C . SER A 1 109 ? -8.384 -4.329 26.365 1.00 98.00 109 SER A C 1
ATOM 859 O O . SER A 1 109 ? -8.848 -4.826 27.390 1.00 98.00 109 SER A O 1
ATOM 861 N N . ASP A 1 110 ? -8.787 -3.148 25.901 1.00 98.25 110 ASP A N 1
ATOM 862 C CA . ASP A 1 110 ? -9.750 -2.306 26.606 1.00 98.25 110 ASP A CA 1
ATOM 863 C C . ASP A 1 110 ? -11.152 -2.918 26.635 1.00 98.25 110 ASP A C 1
ATOM 865 O O . ASP A 1 110 ? -11.790 -2.903 27.687 1.00 98.25 110 ASP A O 1
ATOM 869 N N . VAL A 1 111 ? -11.609 -3.518 25.532 1.00 98.31 111 VAL A N 1
ATOM 870 C CA . VAL A 1 111 ? -12.876 -4.265 25.489 1.00 98.31 111 VAL A CA 1
ATOM 871 C C . VAL A 1 111 ? -12.862 -5.393 26.516 1.00 98.31 111 VAL A C 1
ATOM 873 O O . VAL A 1 111 ? -13.768 -5.464 27.340 1.00 98.31 111 VAL A O 1
ATOM 876 N N . SER A 1 112 ? -11.801 -6.203 26.549 1.00 98.06 112 SER A N 1
ATOM 877 C CA . SER A 1 112 ? -11.694 -7.313 27.504 1.00 98.06 112 SER A CA 1
ATOM 878 C C . SER A 1 112 ? -11.731 -6.836 28.963 1.00 98.06 112 SER A C 1
ATOM 880 O O . SER A 1 112 ? -12.466 -7.390 29.780 1.00 98.06 112 SER A O 1
ATOM 882 N N . LYS A 1 113 ? -11.025 -5.744 29.293 1.00 98.19 113 LYS A N 1
ATOM 883 C CA . LYS A 1 113 ? -11.087 -5.133 30.634 1.00 98.19 113 LYS A CA 1
ATOM 884 C C . LYS A 1 113 ? -12.489 -4.629 30.973 1.00 98.19 113 LYS A C 1
ATOM 886 O O . LYS A 1 113 ? -12.922 -4.719 32.120 1.00 98.19 113 LYS A O 1
ATOM 891 N N . LYS A 1 114 ? -13.194 -4.046 30.001 1.00 98.00 114 LYS A N 1
ATOM 892 C CA . LYS A 1 114 ? -14.555 -3.532 30.201 1.00 98.00 114 LYS A CA 1
ATOM 893 C C . LYS A 1 114 ? -15.560 -4.658 30.405 1.00 98.00 114 LYS A C 1
ATOM 895 O O . LYS A 1 114 ? -16.418 -4.526 31.272 1.00 98.00 114 LYS A O 1
ATOM 900 N N . GLU A 1 115 ? -15.421 -5.760 29.680 1.00 98.00 115 GLU A N 1
ATOM 901 C CA . GLU A 1 115 ? -16.224 -6.969 29.879 1.00 98.00 115 GLU A CA 1
ATOM 902 C C . GLU A 1 115 ? -16.024 -7.551 31.286 1.00 98.00 115 GLU A C 1
ATOM 904 O O . GLU A 1 115 ? -17.002 -7.842 31.974 1.00 98.00 115 GLU A O 1
ATOM 909 N N . GLU A 1 116 ? -14.781 -7.632 31.767 1.00 97.94 116 GLU A N 1
ATOM 910 C CA . GLU A 1 116 ? -14.477 -8.088 33.131 1.00 97.94 116 GLU A CA 1
ATOM 911 C C . GLU A 1 116 ? -15.079 -7.160 34.205 1.00 97.94 116 GLU A C 1
ATOM 913 O O . GLU A 1 116 ? -15.681 -7.617 35.187 1.00 97.94 116 GLU A O 1
ATOM 918 N N . GLN A 1 117 ? -14.966 -5.841 34.009 1.00 97.88 117 GLN A N 1
ATOM 919 C CA . GLN A 1 117 ? -15.580 -4.844 34.892 1.00 97.88 117 GLN A CA 1
ATOM 920 C C . GLN A 1 117 ? -17.104 -4.991 34.937 1.00 97.88 117 GLN A C 1
ATOM 922 O O . GLN A 1 117 ? -17.693 -4.931 36.019 1.00 97.88 117 GLN A O 1
ATOM 927 N N . LEU A 1 118 ? -17.734 -5.206 33.781 1.00 97.94 118 LEU A N 1
ATOM 928 C CA . LEU A 1 118 ? -19.178 -5.384 33.662 1.00 97.94 118 LEU A CA 1
ATOM 929 C C . LEU A 1 118 ? -19.626 -6.658 34.382 1.00 97.94 118 LEU A C 1
ATOM 931 O O . LEU A 1 118 ? -20.514 -6.592 35.228 1.00 97.94 118 LEU A O 1
ATOM 935 N N . PHE A 1 119 ? -18.944 -7.782 34.154 1.00 97.75 119 PHE A N 1
ATOM 936 C CA . PHE A 1 119 ? -19.220 -9.039 34.852 1.00 97.75 119 PHE A CA 1
ATOM 937 C C . PHE A 1 119 ? -19.126 -8.887 36.379 1.00 97.75 119 PHE A C 1
ATOM 939 O O . PHE A 1 119 ? -20.009 -9.323 37.124 1.00 97.75 119 PHE A O 1
ATOM 946 N N . THR A 1 120 ? -18.080 -8.210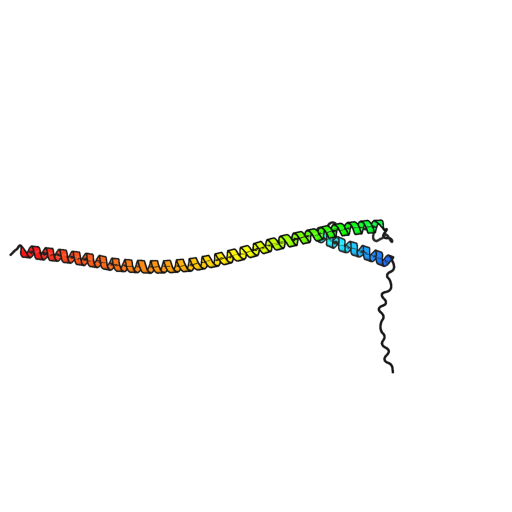 36.856 1.00 97.31 120 THR A N 1
ATOM 947 C CA . THR A 1 120 ? -17.883 -7.948 38.287 1.00 97.31 120 THR A CA 1
ATOM 948 C C . THR A 1 120 ? -18.999 -7.069 38.858 1.00 97.31 120 THR A C 1
ATOM 950 O O . THR A 1 120 ? -19.502 -7.330 39.955 1.00 97.31 120 THR A O 1
ATOM 953 N N . SER A 1 121 ? -19.400 -6.028 38.125 1.00 97.62 121 SER A N 1
ATOM 954 C CA . SER A 1 121 ? -20.491 -5.133 38.516 1.00 97.62 121 SER A CA 1
ATOM 955 C C . SER A 1 121 ? -21.829 -5.869 38.588 1.00 97.62 121 SER A C 1
ATOM 957 O O . SER A 1 121 ? -22.546 -5.741 39.581 1.00 97.62 121 SER A O 1
ATOM 959 N N . ASP A 1 122 ? -22.135 -6.702 37.595 1.00 97.94 122 ASP A N 1
ATOM 960 C CA . ASP A 1 122 ? -23.359 -7.503 37.555 1.00 97.94 122 ASP A CA 1
ATOM 961 C C . ASP A 1 122 ? -23.429 -8.500 38.713 1.00 97.94 122 ASP A C 1
ATOM 963 O O . ASP A 1 122 ? -24.482 -8.663 39.336 1.00 97.94 122 ASP A O 1
ATOM 967 N N . SER A 1 123 ? -22.309 -9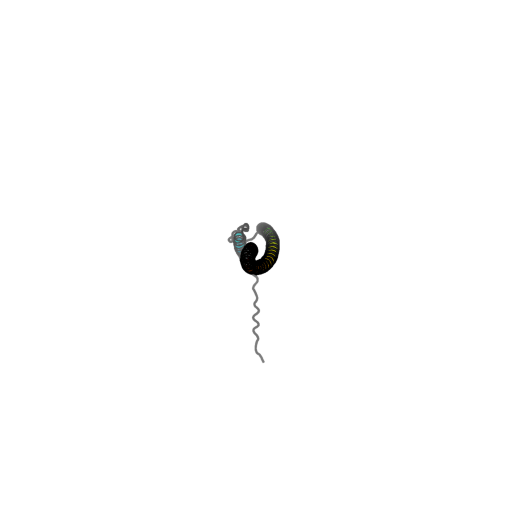.145 39.052 1.00 96.88 123 SER A N 1
ATOM 968 C CA . SER A 1 123 ? -22.244 -10.044 40.208 1.00 96.88 123 SER A CA 1
ATOM 969 C C . SER A 1 123 ? -22.534 -9.302 41.516 1.00 96.88 123 SER A C 1
ATOM 971 O O . SER A 1 123 ? -23.351 -9.759 42.319 1.00 96.88 123 SER A O 1
ATOM 973 N N . LYS A 1 124 ? -21.926 -8.125 41.718 1.00 97.56 124 LYS A N 1
ATOM 974 C CA . LYS A 1 124 ? -22.187 -7.278 42.895 1.00 97.56 124 LYS A CA 1
ATOM 975 C C . LYS A 1 124 ? -23.637 -6.809 42.945 1.00 97.56 124 LYS A C 1
ATOM 977 O O . LYS A 1 124 ? -24.243 -6.802 44.015 1.00 97.56 124 LYS A O 1
ATOM 982 N N . HIS A 1 125 ? -24.213 -6.444 41.800 1.00 97.44 125 HIS A N 1
ATOM 983 C CA . HIS A 1 125 ? -25.611 -6.045 41.732 1.00 97.44 125 HIS A CA 1
ATOM 984 C C . HIS A 1 125 ? -26.536 -7.193 42.154 1.00 97.44 125 HIS A C 1
ATOM 986 O O . HIS A 1 125 ? -27.422 -6.976 42.984 1.00 97.44 125 HIS A O 1
ATOM 992 N N . LYS A 1 126 ? -26.313 -8.411 41.642 1.00 97.81 126 LYS A N 1
ATOM 993 C CA . LYS A 1 126 ? -27.084 -9.603 42.033 1.00 97.81 126 LYS A CA 1
ATOM 994 C C . LYS A 1 126 ? -26.982 -9.873 43.533 1.00 97.81 126 LYS A C 1
ATOM 996 O O . LYS A 1 126 ? -28.001 -10.105 44.178 1.00 97.81 126 LYS A O 1
ATOM 1001 N N . GLU A 1 127 ? -25.783 -9.783 44.104 1.00 98.06 127 GLU A N 1
ATOM 1002 C CA . GLU A 1 127 ? -25.576 -9.962 45.545 1.00 98.06 127 GLU A CA 1
ATOM 1003 C C . GLU A 1 127 ? -26.343 -8.918 46.372 1.00 98.06 127 GLU A C 1
ATOM 1005 O O . GLU A 1 127 ? -27.060 -9.264 47.314 1.00 98.06 127 GLU A O 1
ATOM 1010 N N . LEU A 1 128 ? -26.240 -7.637 46.004 1.00 97.81 128 LEU A N 1
ATOM 1011 C CA . LEU A 1 128 ? -26.968 -6.557 46.673 1.00 97.81 128 LEU A CA 1
ATOM 1012 C C . LEU A 1 128 ? -28.481 -6.724 46.545 1.00 97.81 128 LEU A C 1
ATOM 1014 O O . LEU A 1 128 ? -29.201 -6.472 47.508 1.00 97.81 128 LEU A O 1
ATOM 1018 N N . LYS A 1 129 ? -28.962 -7.191 45.389 1.00 98.06 129 LYS A N 1
ATOM 1019 C CA . LYS A 1 129 ? -30.382 -7.456 45.160 1.00 98.06 129 LYS A CA 1
ATOM 1020 C C . LYS A 1 129 ? -30.900 -8.540 46.107 1.00 98.06 129 LYS A C 1
ATOM 1022 O O . LYS A 1 129 ? -31.911 -8.323 46.765 1.00 98.06 129 LYS A O 1
ATOM 1027 N N . ILE A 1 130 ? -30.157 -9.637 46.269 1.00 97.94 130 ILE A N 1
ATOM 1028 C CA . ILE A 1 130 ? -30.490 -10.704 47.227 1.00 97.94 130 ILE A CA 1
ATOM 1029 C C . ILE A 1 130 ? -30.528 -10.165 48.666 1.00 97.94 130 ILE A C 1
ATOM 1031 O O . ILE A 1 130 ? -31.462 -10.466 49.412 1.00 97.94 130 ILE A O 1
ATOM 1035 N N . LYS A 1 131 ? -29.537 -9.356 49.068 1.00 97.62 131 LYS A N 1
ATOM 1036 C CA . LYS A 1 131 ? -29.496 -8.749 50.412 1.00 97.62 131 LYS A CA 1
ATOM 1037 C C . LYS A 1 131 ? -30.672 -7.803 50.649 1.00 97.62 131 LYS A C 1
ATOM 1039 O O . LYS A 1 131 ? -31.281 -7.859 51.714 1.00 97.62 131 LYS A O 1
ATOM 1044 N N . PHE A 1 132 ? -31.008 -6.980 49.659 1.00 97.81 132 PHE A N 1
ATOM 1045 C CA . PHE A 1 132 ? -32.154 -6.078 49.712 1.00 97.81 132 PHE A CA 1
ATOM 1046 C C . PHE A 1 132 ? -33.470 -6.853 49.851 1.00 97.81 132 PHE A C 1
ATOM 1048 O O . PHE A 1 132 ? -34.248 -6.577 50.759 1.00 97.81 132 PHE A O 1
ATOM 1055 N N . ASP A 1 133 ? -33.685 -7.873 49.016 1.00 97.56 133 ASP A N 1
ATOM 1056 C CA . ASP A 1 133 ? -34.906 -8.685 49.042 1.00 97.56 133 ASP A CA 1
ATOM 1057 C C . ASP A 1 133 ? -35.033 -9.490 50.355 1.00 97.56 133 ASP A C 1
ATOM 1059 O O . ASP A 1 133 ? -36.140 -9.779 50.815 1.00 97.56 133 ASP A O 1
ATOM 1063 N N . LYS A 1 134 ? -33.911 -9.855 50.994 1.00 97.81 134 LYS A N 1
ATOM 1064 C CA . LYS A 1 134 ? -33.906 -10.426 52.350 1.00 97.81 134 LYS A CA 1
ATOM 1065 C C . LYS A 1 134 ? -34.313 -9.382 53.392 1.00 97.81 134 LYS A C 1
ATOM 1067 O O . LYS A 1 134 ? -35.285 -9.608 54.101 1.00 97.81 134 LYS A O 1
ATOM 1072 N N . ALA A 1 135 ? -33.632 -8.237 53.438 1.00 97.31 135 ALA A N 1
ATOM 1073 C CA . ALA A 1 135 ? -33.925 -7.175 54.403 1.00 97.31 135 ALA A CA 1
ATOM 1074 C C . ALA A 1 135 ? -35.378 -6.682 54.300 1.00 97.31 135 ALA A C 1
ATOM 1076 O O . ALA A 1 135 ? -36.021 -6.412 55.309 1.00 97.31 135 ALA A O 1
ATOM 1077 N N . GLN A 1 136 ? -35.926 -6.621 53.084 1.00 97.38 136 GLN A N 1
ATOM 1078 C CA . GLN A 1 136 ? -37.323 -6.268 52.853 1.00 97.38 136 GLN A CA 1
ATOM 1079 C C . GLN A 1 136 ? -38.296 -7.289 53.465 1.00 97.38 136 GLN A C 1
ATOM 1081 O O . GLN A 1 136 ? -39.332 -6.897 54.004 1.00 97.38 136 GLN A O 1
ATOM 1086 N N . ARG A 1 137 ? -37.989 -8.590 53.380 1.00 96.69 137 ARG A N 1
ATOM 1087 C CA . ARG A 1 137 ? -38.800 -9.641 54.013 1.00 96.69 137 ARG A CA 1
ATOM 1088 C C . ARG A 1 137 ? -38.693 -9.592 55.530 1.00 96.69 137 ARG A C 1
ATOM 1090 O O . ARG A 1 137 ? -39.729 -9.647 56.185 1.00 96.69 137 ARG A O 1
ATOM 1097 N N . ASP A 1 138 ? -37.480 -9.439 56.052 1.00 96.44 138 ASP A N 1
ATOM 1098 C CA . ASP A 1 138 ? -37.224 -9.356 57.492 1.00 96.44 138 ASP A CA 1
ATOM 1099 C C . ASP A 1 138 ? -37.987 -8.160 58.097 1.00 96.44 138 ASP A C 1
ATOM 1101 O O . ASP A 1 138 ? -38.733 -8.322 59.058 1.00 96.44 138 ASP A O 1
ATOM 1105 N N . LEU A 1 139 ? -37.936 -6.989 57.449 1.00 95.38 139 LEU A N 1
ATOM 1106 C CA . LEU A 1 139 ?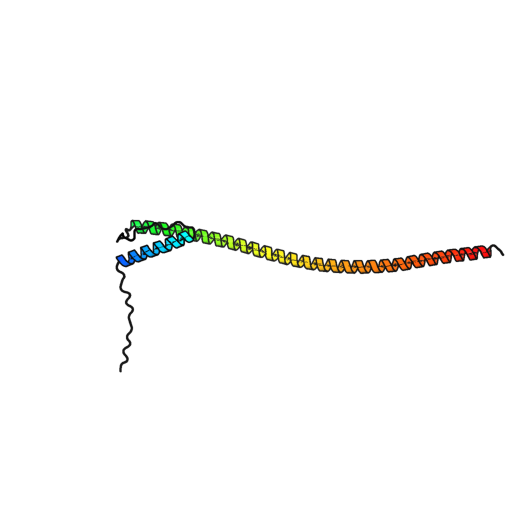 -38.675 -5.794 57.877 1.00 95.38 139 LEU A CA 1
ATOM 1107 C C . LEU A 1 139 ? -40.197 -5.985 57.820 1.00 95.38 139 LEU A C 1
ATOM 1109 O O . LEU A 1 139 ? -40.926 -5.483 58.676 1.00 95.38 139 LEU A O 1
ATOM 1113 N N . LYS A 1 140 ? -40.704 -6.704 56.809 1.00 94.94 140 LYS A N 1
ATOM 1114 C CA . LYS A 1 140 ? -42.134 -7.025 56.723 1.00 94.94 140 LYS A CA 1
ATOM 1115 C C . LYS A 1 140 ? -42.566 -7.918 57.890 1.00 94.94 140 LYS A C 1
ATOM 1117 O O . LYS A 1 140 ? -43.605 -7.645 58.481 1.00 94.94 140 LYS A O 1
ATOM 1122 N N . HIS A 1 141 ? -41.770 -8.936 58.211 1.00 94.25 141 HIS A N 1
ATOM 1123 C CA . HIS A 1 141 ? -42.029 -9.843 59.327 1.00 94.25 141 HIS A CA 1
ATOM 1124 C C . HIS A 1 141 ? -42.024 -9.102 60.666 1.00 94.25 141 HIS A C 1
ATOM 1126 O O . HIS A 1 141 ? -42.986 -9.190 61.418 1.00 94.25 141 HIS A O 1
ATOM 1132 N N . GLU A 1 142 ? -40.996 -8.293 60.921 1.00 92.12 142 GLU A N 1
ATOM 1133 C CA . GLU A 1 142 ? -40.881 -7.507 62.153 1.00 92.12 142 GLU A CA 1
ATOM 1134 C C . GLU A 1 142 ? -42.061 -6.532 62.313 1.00 92.12 142 GLU A C 1
ATOM 1136 O O . GLU A 1 142 ? -42.639 -6.401 63.390 1.00 92.12 142 GLU A O 1
ATOM 1141 N N . LYS A 1 143 ? -42.504 -5.897 61.218 1.00 91.94 143 LYS A N 1
ATOM 1142 C CA . LYS A 1 143 ? -43.698 -5.039 61.229 1.00 91.94 143 LYS A CA 1
ATOM 1143 C C . LYS A 1 143 ? -44.977 -5.812 61.569 1.00 91.94 143 LYS A C 1
ATOM 1145 O O . LYS A 1 143 ? -45.858 -5.263 62.232 1.00 91.94 143 LYS A O 1
ATOM 1150 N N . GLU A 1 144 ? -45.110 -7.044 61.084 1.00 90.31 144 GLU A N 1
ATOM 1151 C CA . GLU A 1 144 ? -46.238 -7.915 61.423 1.00 90.31 144 GLU A CA 1
ATOM 1152 C C . GLU A 1 144 ? -46.194 -8.297 62.910 1.00 90.31 144 GLU A C 1
ATOM 1154 O O . GLU A 1 144 ? -47.202 -8.118 63.591 1.00 90.31 144 GLU A O 1
ATOM 1159 N N . GLU A 1 145 ? -45.038 -8.708 63.440 1.00 86.62 145 GLU A N 1
ATOM 1160 C CA . GLU A 1 145 ? -44.843 -9.061 64.857 1.00 86.62 145 GLU A CA 1
ATOM 1161 C C . GLU A 1 145 ? -45.137 -7.900 65.812 1.00 86.62 145 GLU A C 1
ATOM 1163 O O . GLU A 1 145 ? -45.892 -8.070 66.769 1.00 86.62 145 GLU A O 1
ATOM 1168 N N . VAL A 1 146 ? -44.624 -6.698 65.529 1.00 85.12 146 VAL A N 1
ATOM 1169 C CA . VAL A 1 146 ? -44.954 -5.494 66.312 1.00 85.12 146 VAL A CA 1
ATOM 1170 C C . VAL A 1 146 ? -46.464 -5.245 66.293 1.00 85.12 146 VAL A C 1
ATOM 1172 O O . VAL A 1 146 ? -47.063 -4.952 67.324 1.00 85.12 146 VAL A O 1
ATOM 1175 N N . GLY A 1 147 ? -47.106 -5.419 65.134 1.00 77.88 147 GLY A N 1
ATOM 1176 C CA . GLY A 1 147 ? -48.555 -5.289 64.998 1.00 77.88 147 GLY A CA 1
ATOM 1177 C C . GLY A 1 147 ? -49.364 -6.348 65.758 1.00 77.88 147 GLY A C 1
ATOM 1178 O O . GLY A 1 147 ? -50.509 -6.067 66.114 1.00 77.88 147 GLY A O 1
ATOM 1179 N N . PHE A 1 148 ? -48.806 -7.537 66.006 1.00 73.56 148 PHE A N 1
ATOM 1180 C CA . PHE A 1 148 ? -49.402 -8.554 66.878 1.00 73.56 148 PHE A CA 1
ATOM 1181 C C . PHE A 1 148 ? -49.231 -8.182 68.358 1.00 73.56 148 PHE A C 1
ATOM 1183 O O . PHE A 1 148 ? -50.235 -8.083 69.061 1.00 73.56 148 PHE A O 1
ATOM 1190 N N . CYS A 1 149 ? -48.017 -7.842 68.804 1.00 69.12 149 CYS A N 1
ATOM 1191 C CA . CYS A 1 149 ? -47.766 -7.427 70.192 1.00 69.12 149 CYS A CA 1
ATOM 1192 C C . CYS A 1 149 ? -48.596 -6.199 70.607 1.00 69.12 149 CYS A C 1
ATOM 1194 O O . CYS A 1 149 ? -49.192 -6.190 71.680 1.00 69.12 149 CYS A O 1
ATOM 1196 N N . SER A 1 150 ? -48.723 -5.183 69.744 1.00 66.19 150 SER A N 1
ATOM 1197 C CA . SER A 1 150 ? -49.547 -3.997 70.042 1.00 66.19 150 SER A CA 1
ATOM 1198 C C . SER A 1 150 ? -51.054 -4.280 70.106 1.00 66.19 150 SER A C 1
ATOM 1200 O O . SER A 1 150 ? -51.814 -3.463 70.632 1.00 66.19 150 SER A O 1
ATOM 1202 N N . LYS A 1 151 ? -51.526 -5.398 69.541 1.00 63.72 151 LYS A N 1
ATOM 1203 C CA . LYS A 1 151 ? -52.927 -5.821 69.675 1.00 63.72 151 LYS A CA 1
ATOM 1204 C C . LYS A 1 151 ? -53.146 -6.577 70.977 1.00 63.72 151 LYS A C 1
ATOM 1206 O O . LYS A 1 151 ? -54.143 -6.306 71.635 1.00 63.72 151 LYS A O 1
ATOM 1211 N N . ASP A 1 152 ? -52.213 -7.437 71.370 1.00 60.47 152 ASP A N 1
ATOM 1212 C CA . ASP A 1 152 ? -52.305 -8.196 72.621 1.00 60.47 152 ASP A CA 1
ATOM 1213 C C . ASP A 1 152 ? -52.204 -7.291 73.866 1.00 60.47 152 ASP A C 1
ATOM 1215 O O . ASP A 1 152 ? -52.883 -7.538 74.860 1.00 60.47 152 ASP A O 1
ATOM 1219 N N . GLU A 1 153 ? -51.460 -6.180 73.798 1.00 56.28 153 GLU A N 1
ATOM 1220 C CA . GLU A 1 153 ? -51.404 -5.174 74.876 1.00 56.28 153 GLU A CA 1
ATOM 1221 C C . GLU A 1 153 ? -52.705 -4.369 75.066 1.00 56.28 153 GLU A C 1
ATOM 1223 O O . GLU A 1 153 ? -52.910 -3.801 76.134 1.00 56.28 153 GLU A O 1
ATOM 1228 N N . ASN A 1 154 ? -53.604 -4.324 74.075 1.00 53.28 154 ASN A N 1
ATOM 1229 C CA . ASN A 1 154 ? -54.891 -3.615 74.178 1.00 53.28 154 ASN A CA 1
ATOM 1230 C C . ASN A 1 154 ? -56.055 -4.507 74.662 1.00 53.28 154 ASN A C 1
ATOM 1232 O O . ASN A 1 154 ? -57.185 -4.027 74.761 1.00 53.28 154 ASN A O 1
ATOM 1236 N N . PHE A 1 155 ? -55.806 -5.794 74.931 1.00 49.41 155 PHE A N 1
ATOM 1237 C CA . PHE A 1 155 ? -56.812 -6.757 75.404 1.00 49.41 155 PHE A CA 1
ATOM 1238 C C . PHE A 1 155 ? -56.633 -7.195 76.874 1.00 49.41 155 PHE A C 1
ATOM 1240 O O . PHE A 1 155 ? -57.351 -8.093 77.317 1.00 49.41 155 PHE A O 1
ATOM 1247 N N . ASN A 1 156 ? -55.745 -6.545 77.635 1.00 41.78 156 ASN A N 1
ATOM 1248 C CA . ASN A 1 156 ? -55.643 -6.640 79.103 1.00 41.78 156 ASN A CA 1
ATOM 1249 C C . ASN A 1 156 ? -56.029 -5.312 79.763 1.00 41.78 156 ASN A C 1
ATOM 1251 O O . ASN A 1 156 ? -56.516 -5.362 80.914 1.00 41.78 156 ASN A O 1
#

Sequence (156 aa):
MSSSDEFGENQTAPLTMIQFERNVLASISDLSNELEFLGFSALPSFNVDSTHLDSNTLIILLTSLIKVTWRLARRLQTNVIVHQERESKHCRVADDNSSLKAQVQLLKSDVSKKEEQLFTSDSKHKELKIKFDKAQRDLKHEKEEVGFCSKDENFN